Protein AF-A0A3E1DEJ4-F1 (afdb_monomer_lite)

Secondary structure (DSSP, 8-state):
-HHHHHHHHHHHHTT------SSHHHH----HHHHHHHHHHHHHHHHHHHHHHHHHHHHHHHHHHHHHHHHHHHHHTT-

Radius of gyration: 23.94 Å; chains: 1; bounding box: 56×20×64 Å

Foldseek 3Di:
DVVVVVVVVVVVVVPPDPDDPPCNVVPPPPDPVNVVVVVVVVVCVVCVVVVVVVVVVVVVVVVVVVVVVVVVVVVVVVD

Sequence (79 aa):
MLRHLGMVLGFSLSLVKMSYAVDSYRFLHVHIDTLWFIFLFLLGVLFVPFILMAVLTWHYAENKAAQEEQQIISVESEK

pLDDT: mean 74.22, std 14.61, range [50.72, 96.5]

Structure (mmCIF, N/CA/C/O backbone):
data_AF-A0A3E1DEJ4-F1
#
_entry.id   AF-A0A3E1DEJ4-F1
#
loop_
_atom_site.group_PDB
_atom_site.id
_atom_site.type_symbol
_atom_site.label_atom_id
_atom_site.label_alt_id
_atom_site.label_comp_id
_atom_site.label_asym_id
_atom_site.label_entity_id
_atom_site.label_seq_id
_atom_site.pdbx_PDB_ins_code
_atom_site.Cartn_x
_atom_site.Cartn_y
_atom_site.Cartn_z
_atom_site.occupancy
_atom_site.B_iso_or_equiv
_atom_site.auth_seq_id
_atom_site.auth_comp_id
_atom_site.auth_asym_id
_atom_site.auth_atom_id
_atom_site.pdbx_PDB_model_num
ATOM 1 N N . MET A 1 1 ? 2.761 -9.557 20.779 1.00 50.72 1 MET A N 1
ATOM 2 C CA . MET A 1 1 ? 3.024 -9.987 19.382 1.00 50.72 1 MET A CA 1
ATOM 3 C C . MET A 1 1 ? 2.925 -8.852 18.356 1.00 50.72 1 MET A C 1
ATOM 5 O O . MET A 1 1 ? 3.815 -8.759 17.524 1.00 50.72 1 MET A O 1
ATOM 9 N N . LEU A 1 2 ? 1.946 -7.938 18.447 1.00 55.28 2 LEU A N 1
ATOM 10 C CA . LEU A 1 2 ? 1.739 -6.836 17.483 1.00 55.28 2 LEU A CA 1
ATOM 11 C C . LEU A 1 2 ? 2.946 -5.882 17.294 1.00 55.28 2 LEU A C 1
ATOM 13 O O . LEU A 1 2 ? 3.198 -5.404 16.193 1.00 55.28 2 LEU A O 1
ATOM 17 N N . ARG A 1 3 ? 3.755 -5.664 18.342 1.00 55.94 3 ARG A N 1
ATOM 18 C CA . ARG A 1 3 ? 4.933 -4.772 18.303 1.00 55.94 3 ARG A CA 1
ATOM 19 C C . ARG A 1 3 ? 6.106 -5.317 17.475 1.00 55.94 3 ARG A C 1
ATOM 21 O O . ARG A 1 3 ? 6.884 -4.540 16.935 1.00 55.94 3 ARG A O 1
ATOM 28 N N . HIS A 1 4 ? 6.221 -6.640 17.350 1.00 55.31 4 HIS A N 1
ATOM 29 C CA . HIS A 1 4 ? 7.272 -7.265 16.542 1.00 55.31 4 HIS A CA 1
ATOM 30 C C . HIS A 1 4 ? 6.917 -7.264 15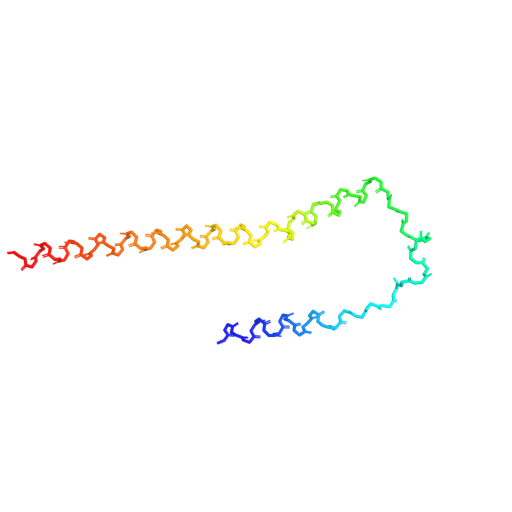.052 1.00 55.31 4 HIS A C 1
ATOM 32 O O . HIS A 1 4 ? 7.810 -7.129 14.225 1.00 55.31 4 HIS A O 1
ATOM 38 N N . LEU A 1 5 ? 5.623 -7.310 14.712 1.00 58.78 5 LEU A N 1
ATOM 39 C CA . LEU A 1 5 ? 5.158 -7.238 13.325 1.00 58.78 5 LEU A CA 1
ATOM 40 C C . LEU A 1 5 ? 5.528 -5.892 12.675 1.00 58.78 5 LEU A C 1
ATOM 42 O O . LEU A 1 5 ? 6.074 -5.870 11.577 1.00 58.78 5 LEU A O 1
ATOM 46 N N . GLY A 1 6 ? 5.329 -4.777 13.391 1.00 60.91 6 GLY A N 1
ATOM 47 C CA . GLY A 1 6 ? 5.723 -3.443 12.915 1.00 60.91 6 GLY A CA 1
ATOM 48 C C . GLY A 1 6 ? 7.240 -3.260 12.779 1.00 60.91 6 GLY A C 1
ATOM 49 O O . GLY A 1 6 ? 7.707 -2.616 11.844 1.00 60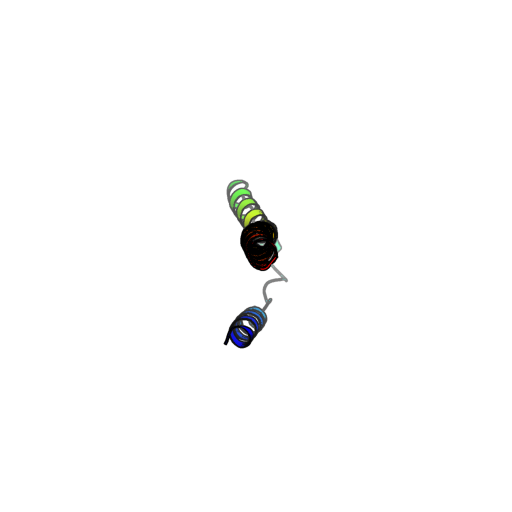.91 6 GLY A O 1
ATOM 50 N N . MET A 1 7 ? 8.023 -3.879 13.667 1.00 65.62 7 MET A N 1
ATOM 51 C CA . MET A 1 7 ? 9.488 -3.830 13.624 1.00 65.62 7 MET A CA 1
ATOM 52 C C . MET A 1 7 ? 10.062 -4.653 12.460 1.00 65.62 7 MET A C 1
ATOM 54 O O . MET A 1 7 ? 11.019 -4.219 11.825 1.00 65.62 7 MET A O 1
ATOM 58 N N . VAL A 1 8 ? 9.455 -5.800 12.132 1.00 64.56 8 VAL A N 1
ATOM 59 C CA . VAL A 1 8 ? 9.841 -6.626 10.974 1.00 64.56 8 VAL A CA 1
ATOM 60 C C . VAL A 1 8 ? 9.461 -5.943 9.655 1.00 64.56 8 VAL A C 1
ATOM 62 O O . VAL A 1 8 ? 10.271 -5.933 8.730 1.00 64.56 8 VAL A O 1
ATOM 65 N N . LEU A 1 9 ? 8.292 -5.293 9.583 1.00 64.50 9 LEU A N 1
ATOM 66 C CA . LEU A 1 9 ? 7.908 -4.461 8.433 1.00 64.50 9 LEU A CA 1
ATOM 67 C C . LEU A 1 9 ? 8.867 -3.278 8.225 1.00 64.50 9 LEU A C 1
ATOM 69 O O . LEU A 1 9 ? 9.304 -3.036 7.102 1.00 64.50 9 LEU A O 1
ATOM 73 N N . GLY A 1 10 ? 9.241 -2.576 9.300 1.00 63.53 10 GLY A N 1
ATOM 74 C CA . GLY A 1 10 ? 10.204 -1.472 9.234 1.00 63.53 10 GLY A CA 1
ATOM 75 C C . GLY A 1 10 ? 11.615 -1.927 8.847 1.00 63.53 10 GLY A C 1
ATOM 76 O O . GLY A 1 10 ? 12.288 -1.263 8.063 1.00 63.53 10 GLY A O 1
ATOM 77 N N . PHE A 1 11 ? 12.053 -3.092 9.335 1.00 65.69 11 PHE A N 1
ATOM 78 C CA . PHE A 1 11 ? 13.353 -3.664 8.982 1.00 65.69 11 PHE A CA 1
ATOM 79 C C . PHE A 1 11 ? 13.400 -4.150 7.525 1.00 65.69 11 PHE A C 1
ATOM 81 O O . PHE A 1 11 ? 14.400 -3.933 6.844 1.00 65.69 11 PHE A O 1
ATOM 88 N N . SER A 1 12 ? 12.305 -4.724 7.013 1.00 60.56 12 SER A N 1
ATOM 89 C CA . SER A 1 12 ? 12.189 -5.132 5.606 1.00 60.56 12 SER A CA 1
ATOM 90 C C . SER A 1 12 ? 12.257 -3.947 4.635 1.00 60.56 12 SER A C 1
ATOM 92 O O . SER A 1 12 ? 12.718 -4.114 3.507 1.00 60.56 12 SER A O 1
ATOM 94 N N . LEU A 1 13 ? 11.830 -2.754 5.059 1.00 60.91 13 LEU A N 1
ATOM 95 C CA . LEU A 1 13 ? 11.849 -1.545 4.231 1.00 60.91 13 LEU A CA 1
ATOM 96 C C . LEU A 1 13 ? 13.260 -0.937 4.101 1.00 60.91 13 LEU A C 1
ATOM 98 O O . LEU A 1 13 ? 13.587 -0.346 3.075 1.00 60.91 13 LEU A O 1
ATOM 102 N N . SER A 1 14 ? 14.127 -1.144 5.097 1.00 62.03 14 SER A N 1
ATOM 103 C CA . SER A 1 14 ? 15.505 -0.623 5.111 1.00 62.03 14 SER A CA 1
ATOM 104 C C . SER A 1 14 ? 16.480 -1.353 4.176 1.00 62.03 14 SER A C 1
ATOM 106 O O . SER A 1 14 ? 17.585 -0.860 3.957 1.00 62.03 14 SER A O 1
ATOM 108 N N . LEU A 1 15 ? 16.110 -2.507 3.603 1.00 59.78 15 LEU A N 1
ATOM 109 C CA . LEU A 1 15 ? 16.959 -3.240 2.648 1.00 59.78 15 LEU A CA 1
ATOM 110 C C . LEU A 1 15 ? 16.797 -2.797 1.185 1.00 59.78 15 LEU A C 1
ATOM 112 O O . LEU A 1 15 ? 17.478 -3.338 0.309 1.00 59.78 15 LEU A O 1
ATOM 116 N N . VAL A 1 16 ? 15.951 -1.806 0.893 1.00 61.09 16 VAL A N 1
ATOM 117 C CA . VAL A 1 16 ? 15.814 -1.265 -0.467 1.00 61.09 16 VAL A CA 1
ATOM 118 C C . VAL A 1 16 ? 17.059 -0.439 -0.812 1.00 61.09 16 VAL A C 1
ATOM 120 O O . VAL A 1 16 ? 17.146 0.762 -0.564 1.00 61.09 16 VAL A O 1
ATOM 123 N N . LYS A 1 17 ? 18.073 -1.103 -1.374 1.00 58.97 17 LYS A N 1
ATOM 124 C CA . LYS A 1 17 ? 19.276 -0.463 -1.914 1.00 58.97 17 LYS A CA 1
ATOM 125 C C . LYS A 1 17 ? 18.917 0.388 -3.135 1.00 58.97 17 LYS A C 1
ATOM 127 O O . LYS A 1 17 ? 18.647 -0.132 -4.212 1.00 58.97 17 LYS A O 1
ATOM 132 N N . MET A 1 18 ? 18.989 1.704 -2.969 1.00 59.00 18 MET A N 1
ATOM 133 C CA . MET A 1 18 ? 18.934 2.695 -4.045 1.00 59.00 18 MET A CA 1
ATOM 134 C C . MET A 1 18 ? 20.303 2.778 -4.739 1.00 59.00 18 MET A C 1
ATOM 136 O O . MET A 1 18 ? 21.170 3.547 -4.332 1.00 59.00 18 MET A O 1
ATOM 140 N N . SER A 1 19 ? 20.534 1.976 -5.778 1.00 55.62 19 SER A N 1
ATOM 141 C CA . SER A 1 19 ? 21.689 2.155 -6.673 1.00 55.62 19 SER A CA 1
ATOM 142 C C . SER A 1 19 ? 21.226 2.107 -8.127 1.00 55.62 19 SER A C 1
ATOM 144 O O . SER A 1 19 ? 21.439 1.136 -8.843 1.00 55.62 19 SER A O 1
ATOM 146 N N . TYR A 1 20 ? 20.493 3.145 -8.532 1.00 55.75 20 TYR A N 1
ATOM 147 C CA . TYR A 1 20 ? 19.996 3.320 -9.898 1.00 55.75 20 TYR A CA 1
ATOM 148 C C . TYR A 1 20 ? 19.670 4.805 -10.136 1.00 55.75 20 TYR A C 1
ATOM 150 O O . TYR A 1 20 ? 18.508 5.185 -10.253 1.00 55.75 20 TYR A O 1
ATOM 158 N N . ALA A 1 21 ? 20.672 5.689 -10.068 1.00 58.88 21 ALA A N 1
ATOM 159 C CA . ALA A 1 21 ? 20.433 7.142 -10.106 1.00 58.88 21 ALA A CA 1
ATOM 160 C C . ALA A 1 21 ? 21.344 7.944 -11.050 1.00 58.88 21 ALA A C 1
ATOM 162 O O . ALA A 1 21 ? 21.216 9.161 -11.108 1.00 58.88 21 ALA A O 1
ATOM 163 N N . VAL A 1 22 ? 22.243 7.303 -11.804 1.00 54.66 22 VAL A N 1
ATOM 164 C CA . VAL A 1 22 ? 23.190 8.025 -12.681 1.00 54.66 22 VAL A CA 1
ATOM 165 C C . VAL A 1 22 ? 22.846 7.918 -14.177 1.00 54.66 22 VAL A C 1
ATOM 167 O O . VAL A 1 22 ? 23.245 8.795 -14.931 1.00 54.66 22 VAL A O 1
ATOM 170 N N . ASP A 1 23 ? 22.027 6.943 -14.608 1.00 54.53 23 ASP A N 1
ATOM 171 C CA . ASP A 1 23 ? 21.581 6.795 -16.020 1.00 54.53 23 ASP A CA 1
ATOM 172 C C . ASP A 1 23 ? 20.036 6.749 -16.180 1.00 54.53 23 ASP A C 1
ATOM 174 O O . ASP A 1 23 ? 19.489 6.432 -17.235 1.00 54.53 23 ASP A O 1
ATOM 178 N N . SER A 1 24 ? 19.286 7.066 -15.118 1.00 55.56 24 SER A N 1
ATOM 179 C CA . SER A 1 24 ? 17.850 6.756 -14.996 1.00 55.56 24 SER A CA 1
ATOM 180 C C . SER A 1 24 ? 16.920 7.613 -15.862 1.00 55.56 24 SER A C 1
ATOM 182 O O . SER A 1 24 ? 15.806 7.190 -16.161 1.00 55.56 24 SER A O 1
ATOM 184 N N . TYR A 1 25 ? 17.368 8.786 -16.318 1.00 53.81 25 TYR A N 1
ATOM 185 C CA . TYR A 1 25 ? 16.570 9.648 -17.201 1.00 53.81 25 TYR A CA 1
ATOM 186 C C . TYR A 1 25 ? 16.485 9.121 -18.639 1.00 53.81 25 TYR A C 1
ATOM 188 O O . TYR A 1 25 ? 15.578 9.499 -19.374 1.00 53.81 25 TYR A O 1
ATOM 196 N N . ARG A 1 26 ? 17.398 8.228 -19.043 1.00 62.28 26 ARG A N 1
ATOM 197 C CA . ARG A 1 26 ? 17.448 7.678 -20.405 1.00 62.28 26 ARG A CA 1
ATOM 198 C C . ARG A 1 26 ? 16.516 6.478 -20.608 1.00 62.28 26 ARG A C 1
ATOM 200 O O . ARG A 1 26 ? 16.104 6.204 -21.733 1.00 62.28 26 ARG A O 1
ATOM 207 N N . PHE A 1 27 ? 16.160 5.787 -19.525 1.00 55.78 27 PHE A N 1
ATOM 208 C CA . PHE A 1 27 ? 15.359 4.557 -19.562 1.00 55.78 27 PHE A CA 1
ATOM 209 C C . PHE A 1 27 ? 13.948 4.712 -18.984 1.00 55.78 27 PHE A C 1
ATOM 211 O O . PHE A 1 27 ? 13.094 3.870 -19.251 1.00 55.78 27 PHE A O 1
ATOM 218 N N . LEU A 1 28 ? 13.659 5.800 -18.263 1.00 65.69 28 LEU A N 1
ATOM 219 C CA . LEU A 1 28 ? 12.298 6.163 -17.855 1.00 65.69 28 LEU A CA 1
ATOM 220 C C . LEU A 1 28 ? 11.568 6.890 -18.994 1.00 65.69 28 LEU A C 1
ATOM 222 O O . LEU A 1 28 ? 11.134 8.031 -18.850 1.00 65.69 28 LEU A O 1
ATOM 226 N N . HIS A 1 29 ? 11.411 6.217 -20.136 1.00 66.44 29 HIS A N 1
ATOM 227 C CA . HIS A 1 29 ? 10.385 6.603 -21.102 1.00 66.44 29 HIS A CA 1
ATOM 228 C C . HIS A 1 29 ? 9.024 6.327 -20.456 1.00 66.44 29 HIS A C 1
ATOM 230 O O . HIS A 1 29 ? 8.492 5.218 -20.506 1.00 66.44 29 HIS A O 1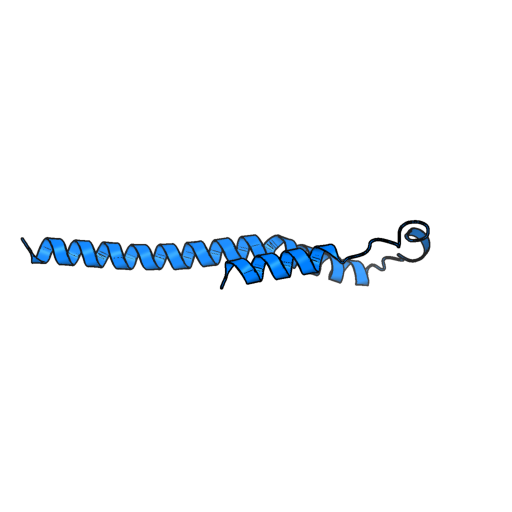
ATOM 236 N N . VAL A 1 30 ? 8.498 7.327 -19.749 1.00 67.12 30 VAL A N 1
ATOM 237 C CA . VAL A 1 30 ? 7.180 7.253 -19.122 1.00 67.12 30 VAL A CA 1
ATOM 238 C C . VAL A 1 30 ? 6.147 7.446 -20.228 1.00 67.12 30 VAL A C 1
ATOM 240 O O . VAL A 1 30 ? 5.946 8.548 -20.734 1.00 67.12 30 VAL A O 1
ATOM 243 N N . HIS A 1 31 ? 5.552 6.343 -20.667 1.00 72.69 31 HIS A N 1
ATOM 244 C CA . HIS A 1 31 ? 4.451 6.357 -21.620 1.00 72.69 31 HIS A CA 1
ATOM 245 C C . HIS A 1 31 ? 3.164 6.802 -20.911 1.00 72.69 31 HIS A C 1
ATOM 247 O O . HIS A 1 31 ? 2.991 6.566 -19.718 1.00 72.69 31 HIS A O 1
ATOM 253 N N . ILE A 1 32 ? 2.234 7.428 -21.637 1.00 72.19 32 ILE A N 1
ATOM 254 C CA . ILE A 1 32 ? 0.957 7.908 -21.069 1.00 72.19 32 ILE A CA 1
ATOM 255 C C . ILE A 1 32 ? 0.202 6.763 -20.371 1.00 72.19 32 ILE A C 1
ATOM 257 O O . ILE A 1 32 ? -0.391 6.962 -19.312 1.00 72.19 32 ILE A O 1
ATOM 261 N N . ASP A 1 33 ? 0.307 5.544 -20.898 1.00 77.38 33 ASP A N 1
ATOM 262 C CA . ASP A 1 33 ? -0.281 4.346 -20.301 1.00 77.38 33 ASP A CA 1
ATOM 263 C C . ASP A 1 33 ? 0.340 3.973 -18.945 1.00 77.38 33 ASP A C 1
ATOM 265 O O . ASP A 1 33 ? -0.374 3.536 -18.043 1.00 77.38 33 ASP A O 1
ATOM 269 N N . THR A 1 34 ? 1.648 4.182 -18.741 1.00 79.44 34 THR A N 1
ATOM 270 C CA . THR A 1 34 ? 2.297 3.877 -17.453 1.00 79.44 34 THR A CA 1
ATOM 271 C C . THR A 1 34 ? 2.003 4.917 -16.373 1.00 79.44 34 THR A C 1
ATOM 273 O O . THR A 1 34 ? 2.006 4.569 -15.189 1.00 79.44 34 THR A O 1
ATOM 276 N N . LEU A 1 35 ? 1.657 6.158 -16.744 1.00 84.00 35 LEU A N 1
ATOM 277 C CA . LEU A 1 35 ? 1.248 7.200 -15.789 1.00 84.00 35 LEU A CA 1
ATOM 278 C C . LEU A 1 35 ? -0.017 6.811 -15.016 1.00 84.00 35 LEU A C 1
ATOM 280 O O . LEU A 1 35 ? -0.102 7.091 -13.821 1.00 84.00 35 LEU A O 1
ATOM 284 N N . TRP A 1 36 ? -0.970 6.136 -15.663 1.00 87.75 36 TRP A N 1
ATOM 285 C CA . TRP A 1 36 ? -2.201 5.679 -15.011 1.00 87.75 36 TRP A CA 1
ATOM 286 C C . TRP A 1 36 ? -1.918 4.745 -13.838 1.00 87.75 36 TRP A C 1
ATOM 288 O O . TRP A 1 36 ? -2.450 4.937 -12.745 1.00 87.75 36 TRP A O 1
ATOM 298 N N . PHE A 1 37 ? -1.036 3.766 -14.038 1.00 86.00 37 PHE A N 1
ATOM 299 C CA . PHE A 1 37 ? -0.669 2.819 -12.988 1.00 86.00 37 PHE A CA 1
ATOM 300 C C . PHE A 1 37 ? 0.056 3.503 -11.828 1.00 86.00 37 PHE A C 1
ATOM 302 O O . PHE A 1 37 ? -0.231 3.202 -10.671 1.00 86.00 37 PHE A O 1
ATOM 309 N N . ILE A 1 38 ? 0.940 4.461 -12.123 1.00 86.88 38 ILE A N 1
ATOM 310 C CA . ILE A 1 38 ? 1.627 5.258 -11.098 1.00 86.88 38 ILE A CA 1
ATOM 311 C C . ILE A 1 38 ? 0.614 6.080 -10.297 1.00 86.88 38 ILE A C 1
ATOM 313 O O . ILE A 1 38 ? 0.683 6.104 -9.070 1.00 86.88 38 ILE A O 1
ATOM 317 N N . PHE A 1 39 ? -0.347 6.716 -10.969 1.00 89.25 39 PHE A N 1
ATOM 318 C CA . PHE A 1 39 ? -1.373 7.520 -10.315 1.00 89.25 39 PHE A CA 1
ATOM 319 C C . PHE A 1 39 ? -2.259 6.674 -9.397 1.00 89.25 39 PHE A C 1
ATOM 321 O O . PHE A 1 39 ? -2.441 7.028 -8.237 1.00 89.25 39 PHE A O 1
ATOM 328 N N . LEU A 1 40 ? -2.753 5.528 -9.877 1.00 91.88 40 LEU A N 1
ATOM 329 C CA . LEU A 1 40 ? -3.572 4.611 -9.077 1.00 91.88 40 LEU A CA 1
ATOM 330 C C . LEU A 1 40 ? -2.797 4.032 -7.890 1.00 91.88 40 LEU A C 1
ATOM 332 O O . LEU A 1 40 ? -3.343 3.922 -6.792 1.00 91.88 40 LEU A O 1
ATOM 336 N N . PHE A 1 41 ? -1.523 3.694 -8.089 1.00 89.19 41 PHE A N 1
ATOM 337 C CA . PHE A 1 41 ? -0.662 3.218 -7.014 1.00 89.19 41 PHE A CA 1
ATOM 338 C C . PHE A 1 41 ? -0.453 4.295 -5.947 1.00 89.19 41 PHE A C 1
ATOM 340 O O . PHE A 1 41 ? -0.655 4.040 -4.759 1.00 89.19 41 PHE A O 1
ATOM 347 N N . LEU A 1 42 ? -0.101 5.511 -6.370 1.00 91.06 42 LEU A N 1
ATOM 348 C CA . LEU A 1 42 ? 0.118 6.637 -5.469 1.00 91.06 42 LEU A CA 1
ATOM 349 C C . LEU A 1 42 ? -1.165 7.000 -4.717 1.00 91.06 42 LEU A C 1
ATOM 351 O O . LEU A 1 42 ? -1.119 7.247 -3.515 1.00 91.06 42 LEU A O 1
ATOM 355 N N . LEU A 1 43 ? -2.306 6.959 -5.406 1.00 94.69 43 LEU A N 1
ATOM 356 C CA . LEU A 1 43 ? -3.623 7.156 -4.817 1.00 94.69 43 LEU A CA 1
ATOM 357 C C . LEU A 1 43 ? -3.895 6.104 -3.737 1.00 94.69 43 LEU A C 1
ATOM 359 O O . LEU A 1 43 ? -4.204 6.458 -2.605 1.00 94.69 43 LEU A O 1
ATOM 363 N N . GLY A 1 44 ? -3.717 4.819 -4.043 1.00 94.88 44 GLY A N 1
ATOM 364 C CA . GLY A 1 44 ? -3.906 3.749 -3.066 1.00 94.88 44 GLY A CA 1
ATOM 365 C C . GLY A 1 44 ? -3.027 3.939 -1.829 1.00 94.88 44 GLY A C 1
ATOM 366 O O . GLY A 1 44 ? -3.537 4.021 -0.715 1.00 94.88 44 GLY A O 1
ATOM 367 N N . VAL A 1 45 ? -1.715 4.083 -2.020 1.00 94.31 45 VAL A N 1
ATOM 368 C CA . VAL A 1 45 ? -0.751 4.232 -0.915 1.00 94.31 45 VAL A CA 1
ATOM 369 C C . VAL A 1 45 ? -1.044 5.469 -0.063 1.00 94.31 45 VAL A C 1
ATOM 371 O O . VAL A 1 45 ? -0.954 5.396 1.163 1.00 94.31 45 VAL A O 1
ATOM 374 N N . LEU A 1 46 ? -1.431 6.584 -0.687 1.00 94.75 46 LEU A N 1
ATOM 375 C CA . LEU A 1 46 ? -1.770 7.814 0.023 1.00 94.75 46 LEU A CA 1
ATOM 376 C C . LEU A 1 46 ? -3.061 7.673 0.836 1.00 94.75 46 LEU A C 1
ATOM 378 O O . LEU A 1 46 ? -3.111 8.152 1.966 1.00 94.75 46 LEU A O 1
ATOM 382 N N . PHE A 1 47 ? -4.095 7.030 0.285 1.00 96.50 47 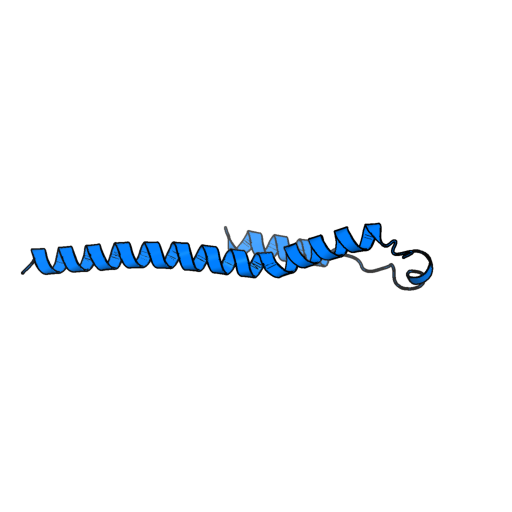PHE A N 1
ATOM 383 C CA . PHE A 1 47 ? -5.421 6.959 0.907 1.00 96.50 47 PHE A CA 1
ATOM 384 C C . PHE A 1 47 ? -5.585 5.819 1.918 1.00 96.50 47 PHE A C 1
ATOM 386 O O . PHE A 1 47 ? -6.399 5.945 2.832 1.00 96.50 47 PHE A O 1
ATOM 393 N N . VAL A 1 48 ? -4.801 4.742 1.822 1.00 95.75 48 VAL A N 1
ATOM 394 C CA . VAL A 1 48 ? -4.820 3.619 2.779 1.00 95.75 48 VAL A CA 1
ATOM 395 C C . VAL A 1 48 ? -4.804 4.059 4.255 1.00 95.75 48 VAL A C 1
ATOM 397 O O . VAL A 1 48 ? -5.687 3.610 4.988 1.00 95.75 48 VAL A O 1
ATOM 400 N N . PRO A 1 49 ? -3.891 4.931 4.734 1.00 91.31 49 PRO A N 1
ATOM 401 C CA . PRO A 1 49 ? -3.885 5.335 6.142 1.00 91.31 49 PRO A CA 1
ATOM 402 C C . PRO A 1 49 ? -5.143 6.111 6.554 1.00 91.31 49 PRO A C 1
ATOM 404 O O . PRO A 1 49 ? -5.598 5.963 7.687 1.00 91.31 49 PRO A O 1
ATOM 407 N N . PHE A 1 50 ? -5.735 6.897 5.650 1.00 95.19 50 PHE A N 1
ATOM 408 C CA . PHE A 1 50 ? -6.959 7.656 5.926 1.00 95.19 50 PHE A CA 1
ATOM 409 C C . PHE A 1 50 ? -8.182 6.752 6.000 1.00 95.19 50 PHE A C 1
ATOM 411 O O . PHE A 1 50 ? -8.981 6.876 6.926 1.00 95.19 50 PHE A O 1
ATOM 418 N N . ILE A 1 51 ? -8.307 5.818 5.054 1.00 96.06 51 ILE A N 1
ATOM 419 C CA . ILE A 1 51 ? -9.384 4.825 5.051 1.00 96.06 51 ILE A CA 1
ATOM 420 C C . ILE A 1 51 ? -9.291 3.977 6.320 1.00 96.06 51 ILE A C 1
ATOM 422 O O . ILE A 1 51 ? -10.294 3.781 7.004 1.00 96.06 51 ILE A O 1
ATOM 426 N N . LEU A 1 52 ? -8.083 3.531 6.677 1.00 95.56 52 LEU A N 1
ATOM 427 C CA . LEU A 1 52 ? -7.860 2.755 7.890 1.00 95.56 52 LEU A CA 1
ATOM 428 C C . LEU A 1 52 ? -8.260 3.543 9.143 1.00 95.56 52 LEU A C 1
ATOM 430 O O . LEU A 1 52 ? -8.975 3.003 9.981 1.00 95.56 52 LEU A O 1
ATOM 434 N N . MET A 1 53 ? -7.857 4.814 9.248 1.00 93.50 53 MET A N 1
ATOM 435 C CA . MET A 1 53 ? -8.280 5.714 10.330 1.00 93.50 53 MET A CA 1
ATOM 436 C C . MET A 1 53 ? -9.804 5.838 10.411 1.00 93.50 53 MET A C 1
ATOM 438 O O . MET A 1 53 ? -10.370 5.628 11.480 1.00 93.50 53 MET A O 1
ATOM 442 N N . ALA A 1 54 ? -10.472 6.124 9.291 1.00 95.69 54 ALA A N 1
ATOM 443 C CA . ALA A 1 54 ? -11.921 6.306 9.249 1.00 95.69 54 ALA A CA 1
ATOM 444 C C . ALA A 1 54 ? -12.674 5.052 9.717 1.00 95.69 54 ALA A C 1
ATOM 446 O O . ALA A 1 54 ? -13.573 5.147 10.554 1.00 95.69 54 ALA A O 1
ATOM 447 N N . VAL A 1 55 ? -12.266 3.874 9.233 1.00 95.88 55 VAL A N 1
ATOM 448 C CA . VAL A 1 55 ? -12.857 2.588 9.635 1.00 95.88 55 VAL A CA 1
ATOM 449 C C . VAL A 1 55 ? -12.635 2.324 11.125 1.00 95.88 55 VAL A C 1
ATOM 451 O O . VAL A 1 55 ? -13.562 1.911 11.822 1.00 95.88 55 VAL A O 1
ATOM 454 N N . LEU A 1 56 ? -11.431 2.589 11.638 1.00 93.38 56 LEU A N 1
ATOM 455 C CA . LEU A 1 56 ? -11.102 2.348 13.043 1.00 93.38 56 LEU A CA 1
ATOM 456 C C . LEU A 1 56 ? -11.893 3.266 13.980 1.00 93.38 56 LEU A C 1
ATOM 458 O O . LEU A 1 56 ? -12.408 2.813 15.003 1.00 93.38 56 LEU A O 1
ATOM 462 N N . THR A 1 57 ? -12.008 4.545 13.622 1.00 92.38 57 THR A N 1
ATOM 463 C CA . THR A 1 57 ? -12.797 5.521 14.377 1.00 92.38 57 THR A CA 1
ATOM 464 C C . THR A 1 57 ? -14.274 5.154 14.373 1.00 92.38 57 THR A C 1
ATOM 466 O O . THR A 1 57 ? -14.889 5.188 15.436 1.00 92.38 57 THR A O 1
ATOM 469 N N . TRP A 1 58 ? -14.827 4.764 13.221 1.00 93.38 58 TRP A N 1
ATOM 470 C CA . TRP A 1 58 ? -16.220 4.332 13.119 1.00 93.38 58 TRP A CA 1
ATOM 471 C C . TRP A 1 58 ? -16.508 3.137 14.032 1.00 93.38 58 TRP A C 1
ATOM 473 O O . TRP A 1 58 ? -17.375 3.207 14.899 1.00 93.38 58 TRP A O 1
ATOM 483 N N . HIS A 1 59 ? -15.711 2.075 13.898 1.00 90.62 59 HIS A N 1
ATOM 484 C CA . HIS A 1 59 ? -15.862 0.858 14.693 1.00 90.62 59 HIS A CA 1
ATOM 485 C C . HIS A 1 59 ? -15.739 1.128 16.202 1.00 90.62 59 HIS A C 1
ATOM 487 O O . HIS A 1 59 ? -16.464 0.561 17.017 1.00 90.62 59 HIS A O 1
ATOM 493 N N . TYR A 1 60 ? -14.815 2.003 16.607 1.00 88.88 60 TYR A N 1
ATOM 494 C CA . TYR A 1 60 ? -14.639 2.335 18.019 1.00 88.88 60 TYR A CA 1
ATOM 495 C C . TYR A 1 60 ? -15.758 3.228 18.572 1.00 88.88 60 TYR A C 1
ATOM 497 O O . TYR A 1 60 ? -16.148 3.059 19.727 1.00 88.88 60 TYR A O 1
ATOM 505 N N . ALA A 1 61 ? -16.281 4.160 17.772 1.00 86.38 61 ALA A N 1
ATOM 506 C CA . ALA A 1 61 ? -17.413 4.999 18.159 1.00 86.38 61 ALA A CA 1
ATOM 507 C C . ALA A 1 61 ? -18.681 4.163 18.392 1.00 86.38 61 ALA A C 1
ATOM 509 O O . ALA A 1 61 ? -19.362 4.358 19.397 1.00 86.38 61 ALA A O 1
ATOM 510 N N . GLU A 1 62 ? -18.943 3.183 17.525 1.00 82.94 62 GLU A N 1
ATOM 511 C CA . GLU A 1 62 ? -20.058 2.241 17.679 1.00 82.94 62 GLU A CA 1
ATOM 512 C C . GLU A 1 62 ? -19.942 1.426 18.977 1.00 82.94 62 GLU A C 1
ATOM 514 O O . GLU A 1 62 ? -20.891 1.338 19.757 1.00 82.94 62 GLU A O 1
ATOM 519 N N . ASN A 1 63 ? -18.745 0.910 19.280 1.00 78.31 63 ASN A N 1
ATOM 520 C CA . ASN A 1 63 ? -18.520 0.150 20.509 1.00 78.31 63 ASN A CA 1
ATOM 521 C C . ASN A 1 63 ? -18.673 1.001 21.785 1.00 78.31 63 ASN A C 1
ATOM 523 O O . ASN A 1 63 ? -19.039 0.476 22.833 1.00 78.31 63 ASN A O 1
ATOM 527 N N . LYS A 1 64 ? -18.385 2.306 21.722 1.00 76.25 64 LYS A N 1
ATOM 528 C CA . LYS A 1 64 ? -18.564 3.221 22.861 1.00 76.25 64 LYS A CA 1
ATOM 529 C C . LYS A 1 64 ? -20.027 3.517 23.150 1.00 76.25 64 LYS A C 1
ATOM 531 O O . LYS A 1 64 ? -20.435 3.406 24.302 1.00 76.25 64 LYS A O 1
ATOM 536 N N . ALA A 1 65 ? -20.806 3.82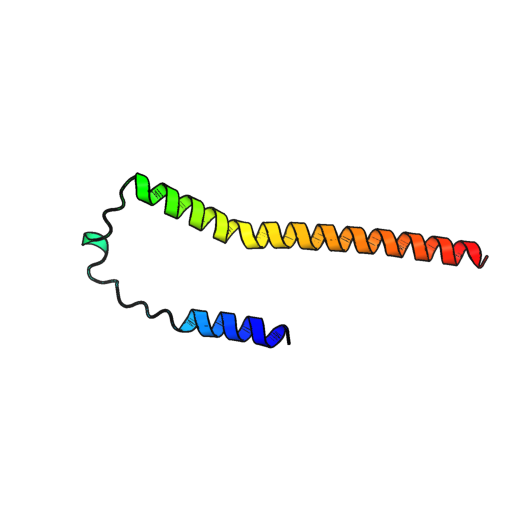1 22.113 1.00 76.94 65 ALA A N 1
ATOM 537 C CA . ALA A 1 65 ? -22.236 4.079 22.252 1.00 76.94 65 ALA A CA 1
ATOM 538 C C . ALA A 1 65 ? -22.961 2.883 22.897 1.00 76.94 65 ALA A C 1
ATOM 540 O O . ALA A 1 65 ? -23.738 3.056 23.832 1.00 76.94 65 ALA A O 1
ATOM 541 N N . ALA A 1 66 ? -22.612 1.659 22.486 1.00 74.00 66 ALA A N 1
ATOM 542 C CA . ALA A 1 66 ? -23.188 0.443 23.056 1.00 74.00 66 ALA A CA 1
ATOM 543 C C . ALA A 1 66 ? -22.873 0.252 24.555 1.00 74.00 66 ALA A C 1
ATOM 545 O O . ALA A 1 66 ? -23.708 -0.266 25.295 1.00 74.00 66 ALA A O 1
ATOM 546 N N . GLN A 1 67 ? -21.687 0.657 25.025 1.00 73.75 67 GLN A N 1
ATOM 547 C CA . GLN A 1 67 ? -21.326 0.548 26.444 1.00 73.75 67 GLN A CA 1
ATOM 548 C C . GLN A 1 67 ? -21.968 1.636 27.309 1.00 73.75 67 GLN A C 1
ATOM 550 O O . GLN A 1 67 ? -22.354 1.357 28.444 1.00 73.75 67 GLN A O 1
ATOM 555 N N . GLU A 1 68 ? -22.101 2.853 26.784 1.00 74.69 68 GLU A N 1
ATOM 556 C CA . GLU A 1 68 ? -22.746 3.963 27.491 1.00 74.69 68 GLU A CA 1
ATOM 557 C C . GLU A 1 68 ? -24.233 3.666 27.751 1.00 74.69 68 GLU A C 1
ATOM 559 O O . GLU A 1 68 ? -24.708 3.845 28.873 1.00 74.69 68 GLU A O 1
ATOM 564 N N . GLU A 1 69 ? -24.948 3.097 26.776 1.00 73.19 69 GLU A N 1
ATOM 565 C CA . GLU A 1 69 ? -26.348 2.678 26.947 1.00 73.19 69 GLU A CA 1
ATOM 566 C C . GLU A 1 69 ? -26.512 1.586 28.019 1.00 73.19 69 GLU A C 1
ATOM 568 O O . GLU A 1 69 ? -27.418 1.651 28.850 1.00 73.19 69 GLU A O 1
ATOM 573 N N . GLN A 1 70 ? -25.602 0.609 28.063 1.00 71.06 70 GLN A N 1
ATOM 574 C CA . GLN A 1 70 ? -25.629 -0.472 29.056 1.00 71.06 70 GLN A CA 1
ATOM 575 C C . GLN A 1 70 ? -25.365 0.040 30.478 1.00 71.06 70 GLN A C 1
ATOM 577 O O . GLN A 1 70 ? -26.012 -0.413 31.426 1.00 71.06 70 GLN A O 1
ATOM 582 N N . GLN A 1 71 ? -24.457 1.010 30.635 1.00 72.44 71 GLN A N 1
ATOM 583 C CA . GLN A 1 71 ? -24.193 1.636 31.930 1.00 72.44 71 GLN A CA 1
ATOM 584 C C . GLN A 1 71 ? -25.400 2.438 32.430 1.00 72.44 71 GLN A C 1
ATOM 586 O O . GLN A 1 71 ? -25.780 2.285 33.590 1.00 72.44 71 GLN A O 1
ATOM 591 N N . ILE A 1 72 ? -26.057 3.216 31.567 1.00 74.00 72 ILE A N 1
ATOM 592 C CA . ILE A 1 72 ? -27.243 4.006 31.942 1.00 74.00 72 ILE A CA 1
ATOM 593 C C . ILE A 1 72 ? -28.399 3.094 32.390 1.00 74.00 72 ILE A C 1
ATOM 595 O O . ILE A 1 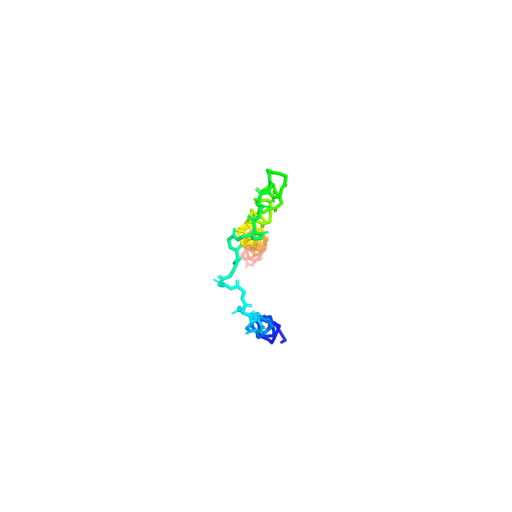72 ? -29.032 3.366 33.409 1.00 74.00 72 ILE A O 1
ATOM 599 N N . ILE A 1 73 ? -28.631 1.976 31.693 1.00 70.81 73 ILE A N 1
ATOM 600 C CA . ILE A 1 73 ? -29.680 1.004 32.051 1.00 70.81 73 ILE A CA 1
ATOM 601 C C . ILE A 1 73 ? -29.371 0.312 33.390 1.00 70.81 73 ILE A C 1
ATOM 603 O O . ILE A 1 73 ? -30.276 0.094 34.194 1.00 70.81 73 ILE A O 1
ATOM 607 N N . SER A 1 74 ? -28.099 -0.002 33.665 1.00 68.88 74 SER A N 1
ATOM 608 C CA . SER A 1 74 ? -27.698 -0.604 34.945 1.00 68.88 74 SER A CA 1
ATOM 609 C C . SER A 1 74 ? -27.832 0.352 36.139 1.00 68.88 74 SER A C 1
ATOM 611 O O . SER A 1 74 ? -28.224 -0.087 37.214 1.00 68.88 74 SER A O 1
ATOM 613 N N . VAL A 1 75 ? -27.581 1.652 35.942 1.00 70.38 75 VAL A N 1
ATOM 614 C CA . VAL A 1 75 ? -27.697 2.681 36.992 1.00 70.38 75 VAL A CA 1
ATOM 615 C C . VAL A 1 75 ? -29.159 3.026 37.293 1.00 70.38 75 VAL A C 1
ATOM 617 O O . VAL A 1 75 ? -29.500 3.257 38.449 1.00 70.38 75 VAL A O 1
ATOM 620 N N . GLU A 1 76 ? -30.036 3.027 36.284 1.00 69.69 76 GLU A N 1
ATOM 621 C CA . GLU A 1 76 ? -31.479 3.233 36.483 1.00 69.69 76 GLU A CA 1
ATOM 622 C C . GLU A 1 76 ? -32.146 2.021 37.153 1.00 69.69 76 GLU A C 1
ATOM 624 O O . GLU A 1 76 ? -33.048 2.187 37.963 1.00 69.69 76 GLU A O 1
ATOM 629 N N . SER A 1 77 ? -31.685 0.797 36.870 1.00 67.00 77 SER A N 1
ATOM 630 C CA . SER A 1 77 ? -32.236 -0.418 37.490 1.00 67.00 77 SER A CA 1
ATOM 631 C C . SER A 1 77 ? -31.825 -0.617 38.959 1.00 67.00 77 SER A C 1
ATOM 633 O O . SER A 1 77 ? -32.402 -1.481 39.620 1.00 67.00 77 SER A O 1
ATOM 635 N N . GLU A 1 78 ? -30.824 0.116 39.459 1.00 62.03 78 GLU A N 1
ATOM 636 C CA . GLU A 1 78 ? -30.351 0.040 40.853 1.00 62.03 78 GLU A CA 1
ATOM 637 C C . GLU A 1 78 ? -30.982 1.117 41.765 1.00 62.03 78 GLU A C 1
ATOM 639 O O . GLU A 1 78 ? -30.739 1.118 42.973 1.00 62.03 78 GLU A O 1
ATOM 644 N N . LYS A 1 79 ? -31.792 2.030 41.210 1.00 50.78 79 LYS A N 1
ATOM 645 C CA . LYS A 1 79 ? -32.439 3.141 41.925 1.00 50.78 79 LYS A CA 1
ATOM 646 C C . LYS A 1 79 ? -33.924 2.882 42.185 1.00 50.78 79 LYS A C 1
ATOM 648 O O . LYS A 1 79 ? -34.393 3.313 43.265 1.00 50.78 79 LYS A O 1
#